Protein AF-A0A1B7NU84-F1 (afdb_monomer)

Organism: NCBI:txid1955775

Radius of gyration: 16.93 Å; Cα contacts (8 Å, |Δi|>4): 101; chains: 1; bounding box: 36×27×52 Å

Solvent-accessible surface area (backbone atoms only — not comparable to full-atom values): 6239 Å² total; per-residue (Å²): 97,67,31,78,88,56,49,94,75,56,66,52,26,32,60,62,53,80,43,74,82,86,22,60,61,94,47,68,66,58,20,52,55,44,34,51,52,53,48,29,71,74,70,71,52,77,76,55,85,95,40,79,81,62,75,81,85,77,78,78,52,100,82,49,53,35,80,34,38,42,87,94,41,80,42,84,37,64,43,68,50,57,77,67,42,50,54,57,55,51,49,52,54,60,64,31,58,93,73,76,82

Sequence (101 aa):
MTVPPGTHGLDQSYFLFQDNVTTPVTNITLAREFQEYVRQFVTGEMNQEDFPDLSRWPKYGPEETSFNITLDGFEVQKDYWDINRRCQVQNDIFSERNNGA

Secondary structure (DSSP, 8-state):
--STT--TTTTHHHHT---TTTS--S-HHHHHHHHHHHHHHHH-PPPPTT-TT----PPP-TT-EEEEE-SS-EEEEE-HHHHTTHHHHHHHHHH-GGGT-

Structure (mmCIF, N/CA/C/O backbone):
data_AF-A0A1B7NU84-F1
#
_entry.id   AF-A0A1B7NU84-F1
#
loop_
_atom_site.group_PDB
_atom_site.id
_atom_site.type_symbol
_atom_site.label_atom_id
_atom_site.label_alt_id
_atom_site.label_comp_id
_atom_site.label_asym_id
_atom_site.label_entity_id
_atom_site.label_seq_id
_atom_site.pdbx_PDB_ins_code
_atom_site.Cartn_x
_atom_site.Cartn_y
_atom_site.Cartn_z
_atom_site.occupancy
_atom_site.B_iso_or_equiv
_atom_site.auth_seq_id
_atom_site.auth_comp_id
_atom_site.auth_asym_id
_atom_site.auth_atom_id
_atom_site.pdbx_PDB_model_num
ATOM 1 N N . MET A 1 1 ? 0.872 -3.272 -2.574 1.00 69.75 1 MET A N 1
ATOM 2 C CA . MET A 1 1 ? 0.086 -4.130 -1.664 1.00 69.75 1 MET A CA 1
ATOM 3 C C . MET A 1 1 ? 0.224 -5.560 -2.113 1.00 69.75 1 MET A C 1
ATOM 5 O O . MET A 1 1 ? 0.093 -5.826 -3.302 1.00 69.75 1 MET A O 1
ATOM 9 N N . THR A 1 2 ? 0.519 -6.448 -1.177 1.00 79.44 2 THR A N 1
ATOM 10 C CA . THR A 1 2 ? 0.706 -7.885 -1.427 1.00 79.44 2 THR A CA 1
ATOM 11 C C . THR A 1 2 ? -0.313 -8.735 -0.672 1.00 79.44 2 THR A C 1
ATOM 13 O O . THR A 1 2 ? -0.375 -9.943 -0.887 1.00 79.44 2 THR A O 1
ATOM 16 N N . VAL A 1 3 ? -1.161 -8.108 0.154 1.00 76.38 3 VAL A N 1
ATOM 17 C CA . VAL A 1 3 ? -2.343 -8.734 0.748 1.00 76.38 3 VAL A CA 1
ATOM 18 C C . VAL A 1 3 ? -3.201 -9.401 -0.347 1.00 76.38 3 VAL A C 1
ATOM 20 O O . VAL A 1 3 ? -3.578 -8.742 -1.323 1.00 76.38 3 VAL A O 1
ATOM 23 N N . PRO A 1 4 ? -3.497 -10.712 -0.247 1.00 71.94 4 PRO A N 1
ATOM 24 C CA . PRO A 1 4 ? -4.321 -11.406 -1.226 1.00 71.94 4 PRO A CA 1
ATOM 25 C C . PRO A 1 4 ? -5.737 -10.808 -1.316 1.00 71.94 4 PRO A C 1
ATOM 27 O O . PRO A 1 4 ? -6.308 -10.455 -0.283 1.00 71.94 4 PRO A O 1
ATOM 30 N N . PRO A 1 5 ? -6.328 -10.729 -2.525 1.00 66.44 5 PRO A N 1
ATOM 31 C CA . PRO A 1 5 ? -5.847 -11.368 -3.758 1.00 66.44 5 PRO A CA 1
ATOM 32 C C . PRO A 1 5 ? -4.814 -10.550 -4.549 1.00 66.44 5 PRO A C 1
ATOM 34 O O . PRO A 1 5 ? -4.435 -10.966 -5.641 1.00 66.44 5 PRO A O 1
ATOM 37 N N . GLY A 1 6 ? -4.378 -9.386 -4.047 1.00 73.00 6 GLY A N 1
ATOM 38 C CA . GLY A 1 6 ? -3.316 -8.574 -4.661 1.00 73.00 6 GLY A CA 1
ATOM 39 C C . GLY A 1 6 ? -3.591 -8.146 -6.108 1.00 73.00 6 GLY A C 1
ATOM 40 O O . GLY A 1 6 ? -2.665 -7.815 -6.843 1.00 73.00 6 GLY A O 1
ATOM 41 N N . THR A 1 7 ? -4.855 -8.199 -6.537 1.00 81.00 7 THR A N 1
ATOM 42 C CA . THR A 1 7 ? -5.289 -7.884 -7.902 1.00 81.00 7 THR A CA 1
ATOM 43 C C . THR A 1 7 ? -5.824 -6.455 -7.952 1.00 81.00 7 THR A C 1
ATOM 45 O O . THR A 1 7 ? -6.316 -5.935 -6.951 1.00 81.00 7 THR A O 1
ATOM 48 N N . HIS A 1 8 ? -5.720 -5.816 -9.118 1.00 82.25 8 HIS A N 1
ATOM 49 C CA . HIS A 1 8 ? -6.142 -4.433 -9.320 1.00 82.25 8 HIS A CA 1
ATOM 50 C C . HIS A 1 8 ? -7.567 -4.168 -8.802 1.00 82.25 8 HIS A C 1
ATOM 52 O O . HIS A 1 8 ? -8.503 -4.878 -9.170 1.00 82.25 8 HIS A O 1
ATOM 58 N N . GLY A 1 9 ? -7.709 -3.140 -7.960 1.00 84.81 9 GLY A N 1
ATOM 59 C CA . GLY A 1 9 ? -8.984 -2.672 -7.416 1.00 84.81 9 GLY A CA 1
ATOM 60 C C . GLY A 1 9 ? -9.465 -3.402 -6.162 1.00 84.81 9 GLY A C 1
ATOM 61 O O . GLY A 1 9 ? -10.444 -2.976 -5.559 1.00 84.81 9 GLY A O 1
ATOM 62 N N . LEU A 1 10 ? -8.809 -4.480 -5.727 1.00 85.00 10 LEU A N 1
ATOM 63 C CA . LEU A 1 10 ? -9.265 -5.239 -4.554 1.00 85.00 10 LEU A CA 1
ATOM 64 C C . LEU A 1 10 ? -8.895 -4.594 -3.217 1.00 85.00 10 LEU A C 1
ATOM 66 O O . LEU A 1 10 ? -9.535 -4.853 -2.200 1.00 85.00 10 LEU A O 1
ATOM 70 N N . ASP A 1 11 ? -7.923 -3.696 -3.233 1.00 85.38 11 ASP A N 1
ATOM 71 C CA . ASP A 1 11 ? -7.593 -2.805 -2.128 1.00 85.38 11 ASP A CA 1
ATOM 72 C C . ASP A 1 11 ? -8.757 -1.903 -1.706 1.00 85.38 11 ASP A C 1
ATOM 74 O O . ASP A 1 11 ? -8.857 -1.537 -0.533 1.00 85.38 11 ASP A O 1
ATOM 78 N N . GLN A 1 12 ? -9.693 -1.634 -2.624 1.00 89.31 12 GLN A N 1
ATOM 79 C CA . GLN A 1 12 ? -10.924 -0.896 -2.339 1.00 89.31 12 GLN A CA 1
ATOM 80 C C . GLN A 1 12 ? -11.741 -1.520 -1.216 1.00 89.31 12 GLN A C 1
ATOM 82 O O . GLN A 1 12 ? -12.286 -0.793 -0.392 1.00 89.31 12 GLN A O 1
ATOM 87 N N . SER A 1 13 ? -11.768 -2.850 -1.120 1.00 91.50 13 SER A N 1
ATOM 88 C CA . SER A 1 13 ? -12.525 -3.530 -0.064 1.00 91.50 13 SER A CA 1
ATOM 89 C C . SER A 1 13 ? -11.931 -3.299 1.327 1.00 91.50 13 SER A C 1
ATOM 91 O O . SER A 1 13 ? -12.664 -3.364 2.307 1.00 91.50 13 SER A O 1
ATOM 93 N N . TYR A 1 14 ? -10.629 -3.004 1.423 1.00 90.19 14 TYR A N 1
ATOM 94 C CA . TYR A 1 14 ? -9.968 -2.724 2.695 1.00 90.19 14 TYR A CA 1
ATOM 95 C C . TYR A 1 14 ? -10.177 -1.275 3.143 1.00 90.19 14 TYR A C 1
ATOM 97 O O . TYR A 1 14 ? -10.561 -1.054 4.287 1.00 90.19 14 TYR A O 1
ATOM 105 N N . PHE A 1 15 ? -9.982 -0.282 2.266 1.00 87.69 15 PHE A N 1
ATOM 106 C CA . PHE A 1 15 ? -10.162 1.119 2.677 1.00 87.69 15 PHE A CA 1
ATOM 107 C C . PHE A 1 15 ? -11.636 1.565 2.712 1.00 87.69 15 PHE A C 1
ATOM 109 O O . PHE A 1 15 ? -11.969 2.503 3.434 1.00 87.69 15 PHE A O 1
ATOM 116 N N . LEU A 1 16 ? -12.536 0.887 1.988 1.00 92.62 16 LEU A N 1
ATOM 117 C CA . LEU A 1 16 ? -13.993 1.095 2.054 1.00 92.62 16 LEU A CA 1
ATOM 118 C C . LEU A 1 16 ? -14.702 0.054 2.928 1.00 92.62 16 LEU A C 1
ATOM 120 O O . LEU A 1 16 ? -15.907 -0.137 2.782 1.00 92.62 16 LEU A O 1
ATOM 124 N N . PHE A 1 17 ? -13.976 -0.639 3.808 1.00 94.81 17 PHE A N 1
ATOM 125 C CA . PHE A 1 17 ? -14.540 -1.733 4.589 1.00 94.81 17 PHE A CA 1
ATOM 126 C C . PHE A 1 17 ? -15.749 -1.296 5.430 1.00 94.81 17 PHE A C 1
ATOM 128 O O . PHE A 1 17 ? -15.640 -0.472 6.336 1.00 94.81 17 PHE A O 1
ATOM 135 N N . GLN A 1 18 ? -16.905 -1.884 5.142 1.00 95.19 18 GLN A N 1
ATOM 136 C CA . GLN A 1 18 ? -18.148 -1.688 5.882 1.00 95.19 18 GLN A CA 1
ATOM 137 C C . GLN A 1 18 ? -18.432 -2.908 6.764 1.00 95.19 18 GLN A C 1
ATOM 139 O O . GLN A 1 18 ? -18.648 -2.798 7.970 1.00 95.19 18 GLN A O 1
ATOM 144 N N . ASP A 1 19 ? -18.427 -4.084 6.141 1.00 94.44 19 ASP A N 1
ATOM 145 C CA . ASP A 1 19 ? -18.645 -5.383 6.763 1.00 94.44 19 ASP A CA 1
ATOM 146 C C . ASP A 1 19 ? -18.163 -6.495 5.812 1.00 94.44 19 ASP A C 1
ATOM 148 O O . ASP A 1 19 ? -17.902 -6.255 4.630 1.00 94.44 19 ASP A O 1
ATOM 152 N N . ASN A 1 20 ? -18.049 -7.730 6.311 1.00 92.44 20 ASN A N 1
ATOM 153 C CA . ASN A 1 20 ? -17.504 -8.844 5.524 1.00 92.44 20 ASN A CA 1
ATOM 154 C C . ASN A 1 20 ? -18.499 -9.461 4.515 1.00 92.44 20 ASN A C 1
ATOM 156 O O . ASN A 1 20 ? -18.190 -10.475 3.894 1.00 92.44 20 ASN A O 1
ATOM 160 N N . VAL A 1 21 ? -19.699 -8.888 4.378 1.00 93.50 21 VAL A N 1
ATOM 161 C CA . VAL A 1 21 ? -20.711 -9.274 3.384 1.00 93.50 21 VAL A CA 1
ATOM 162 C C . VAL A 1 21 ? -20.669 -8.311 2.197 1.00 93.50 21 VAL A C 1
ATOM 164 O O . VAL A 1 21 ? -20.627 -8.749 1.051 1.00 93.50 21 VAL A O 1
ATOM 167 N N . THR A 1 22 ? -20.647 -7.008 2.469 1.00 93.62 22 THR A N 1
ATOM 168 C CA . THR A 1 22 ? -20.655 -5.931 1.472 1.00 93.62 22 THR A CA 1
ATOM 169 C C . THR A 1 22 ? -19.268 -5.705 0.870 1.00 93.62 22 THR A C 1
ATOM 171 O O . THR A 1 22 ? -19.134 -5.506 -0.335 1.00 93.62 22 THR A O 1
ATOM 174 N N . THR A 1 23 ? -18.230 -5.757 1.705 1.00 92.94 23 THR A N 1
ATOM 175 C CA . THR A 1 23 ? -16.828 -5.506 1.337 1.00 92.94 23 THR A CA 1
ATOM 176 C C . THR A 1 23 ? -15.960 -6.624 1.908 1.00 92.94 23 THR A C 1
ATOM 178 O O . THR A 1 23 ? -15.334 -6.450 2.957 1.00 92.94 23 THR A O 1
ATOM 181 N N . PRO A 1 24 ? -15.975 -7.812 1.285 1.00 90.44 24 PRO A N 1
ATOM 182 C CA . PRO A 1 24 ? -15.297 -8.975 1.832 1.00 90.44 24 PRO A CA 1
ATOM 183 C C . PRO A 1 24 ? -13.780 -8.762 1.878 1.00 90.44 24 PRO A C 1
ATOM 185 O O . PRO A 1 24 ? -13.159 -8.376 0.886 1.00 90.44 24 PRO A O 1
ATOM 188 N N . VAL A 1 25 ? -13.181 -9.060 3.030 1.00 90.25 25 VAL A N 1
ATOM 189 C CA . VAL A 1 25 ? -11.735 -8.974 3.272 1.00 90.25 25 VAL A CA 1
ATOM 190 C C . VAL A 1 25 ? -11.242 -10.210 4.014 1.00 90.25 25 VAL A C 1
ATOM 192 O O . VAL A 1 25 ? -11.957 -10.821 4.807 1.00 90.25 25 VAL A O 1
ATOM 195 N N . THR A 1 26 ? -9.979 -10.566 3.795 1.00 89.19 26 THR A N 1
ATOM 196 C CA . THR A 1 26 ? -9.357 -11.714 4.475 1.00 89.19 26 THR A CA 1
ATOM 197 C C . THR A 1 26 ? -9.023 -11.398 5.938 1.00 89.19 26 THR A C 1
ATOM 199 O O . THR A 1 26 ? -8.974 -12.299 6.771 1.00 89.19 26 THR A O 1
ATOM 202 N N . ASN A 1 27 ? -8.802 -10.119 6.267 1.00 90.31 27 ASN A N 1
ATOM 203 C CA . ASN A 1 27 ? -8.433 -9.663 7.607 1.00 90.31 27 ASN A CA 1
ATOM 204 C C . ASN A 1 27 ? -9.167 -8.350 7.940 1.00 90.31 27 ASN A C 1
ATOM 206 O O . ASN A 1 27 ? -8.879 -7.305 7.360 1.00 90.31 27 ASN A O 1
ATOM 210 N N . ILE A 1 28 ? -10.126 -8.424 8.870 1.00 92.50 28 ILE A N 1
ATOM 211 C CA . ILE A 1 28 ? -10.951 -7.281 9.301 1.00 92.50 28 ILE A CA 1
ATOM 212 C C . ILE A 1 28 ? -10.126 -6.262 10.092 1.00 92.50 28 ILE A C 1
ATOM 214 O O . ILE A 1 28 ? -10.323 -5.061 9.930 1.00 92.50 28 ILE A O 1
ATOM 218 N N . THR A 1 29 ? -9.201 -6.724 10.936 1.00 91.38 29 THR A N 1
ATOM 219 C CA . THR A 1 29 ? -8.321 -5.838 11.712 1.00 91.38 29 THR A CA 1
ATOM 220 C C . THR A 1 29 ? -7.482 -4.981 10.773 1.00 91.38 29 THR A C 1
ATOM 222 O O . THR A 1 29 ?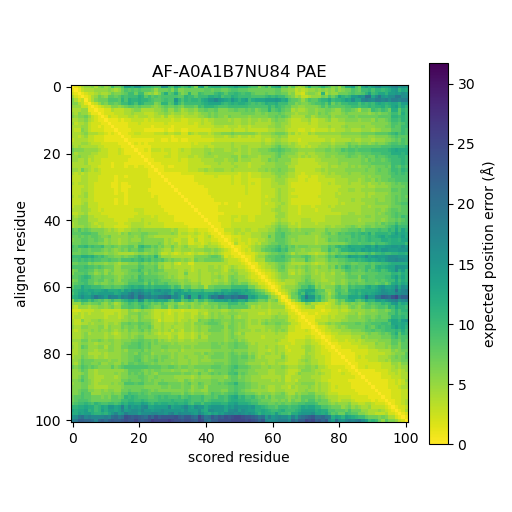 -7.497 -3.761 10.888 1.00 91.38 29 THR A O 1
ATOM 225 N N . LEU A 1 30 ? -6.876 -5.607 9.764 1.00 90.38 30 LEU A N 1
ATOM 226 C CA . LEU A 1 30 ? -6.096 -4.913 8.742 1.00 90.38 30 LEU A CA 1
ATOM 227 C C . LEU A 1 30 ? -6.921 -3.871 7.975 1.00 90.38 30 LEU A C 1
ATOM 229 O O . LEU A 1 30 ? -6.431 -2.788 7.668 1.00 90.38 30 LEU A O 1
ATOM 233 N N . ALA A 1 31 ? -8.181 -4.182 7.663 1.00 92.19 31 ALA A N 1
ATOM 234 C CA . ALA A 1 31 ? -9.071 -3.233 7.001 1.00 92.19 31 ALA A CA 1
ATOM 235 C C . ALA A 1 31 ? -9.335 -1.994 7.871 1.00 92.19 31 ALA A C 1
ATOM 237 O O . ALA A 1 31 ? -9.247 -0.869 7.384 1.00 92.19 31 ALA A O 1
ATOM 238 N N . ARG A 1 32 ? -9.564 -2.188 9.174 1.00 92.88 32 ARG A N 1
ATOM 239 C CA . ARG A 1 32 ? -9.747 -1.086 10.132 1.00 92.88 32 ARG A CA 1
ATOM 240 C C . ARG A 1 32 ? -8.488 -0.238 10.295 1.00 92.88 32 ARG A C 1
ATOM 242 O O . ARG A 1 32 ? -8.573 0.984 10.295 1.00 92.88 32 ARG A O 1
ATOM 249 N N . GLU A 1 33 ? -7.324 -0.870 10.381 1.00 91.31 33 GLU A N 1
ATOM 250 C CA . GLU A 1 33 ? -6.043 -0.161 10.438 1.00 91.31 33 GLU A CA 1
ATOM 251 C C . GLU A 1 33 ? -5.782 0.640 9.153 1.00 91.31 33 GLU A C 1
ATOM 253 O O . GLU A 1 33 ? -5.326 1.781 9.205 1.00 91.31 33 GLU A O 1
ATOM 258 N N . PHE A 1 34 ? -6.129 0.092 7.983 1.00 90.31 34 PHE A N 1
ATOM 259 C CA . PHE A 1 34 ? -6.019 0.822 6.721 1.00 90.31 34 PHE A CA 1
ATOM 260 C C . PHE A 1 34 ? -6.973 2.029 6.704 1.00 90.31 34 PHE A C 1
ATOM 262 O O . PHE A 1 34 ? -6.565 3.134 6.349 1.00 90.31 34 PHE A O 1
ATOM 269 N N . GLN A 1 35 ? -8.219 1.876 7.155 1.00 92.19 35 GLN A N 1
ATOM 270 C CA . GLN A 1 35 ? -9.144 3.008 7.289 1.00 92.19 35 GLN A CA 1
ATOM 271 C C . GLN A 1 35 ? -8.595 4.109 8.198 1.00 92.19 35 GLN A C 1
ATOM 273 O O . GLN A 1 35 ? -8.718 5.291 7.870 1.00 92.19 35 GLN A O 1
ATOM 278 N N . GLU A 1 36 ? -7.935 3.736 9.292 1.00 92.62 36 GLU A N 1
ATOM 279 C CA . GLU A 1 36 ? -7.287 4.690 10.184 1.00 92.62 36 GLU A CA 1
ATOM 280 C C . GLU A 1 36 ? -6.129 5.433 9.494 1.00 92.62 36 GLU A C 1
ATOM 282 O O . GLU A 1 36 ? -6.038 6.658 9.598 1.00 92.62 36 GLU A O 1
ATOM 287 N N . TYR A 1 37 ? -5.310 4.749 8.689 1.00 89.81 37 TYR A N 1
ATOM 288 C CA . TYR A 1 37 ? -4.300 5.413 7.855 1.00 89.81 37 TYR A CA 1
ATOM 289 C C . TYR A 1 37 ? -4.899 6.400 6.851 1.00 89.81 37 TYR A C 1
ATOM 291 O O . TYR A 1 37 ? -4.376 7.506 6.687 1.00 89.81 37 TYR A O 1
ATOM 299 N N . VAL A 1 38 ? -5.995 6.028 6.181 1.00 90.69 38 VAL A N 1
ATOM 300 C CA . VAL A 1 38 ? -6.691 6.929 5.250 1.00 90.69 38 VAL A CA 1
ATOM 301 C C . VAL A 1 38 ? -7.226 8.150 5.991 1.00 90.69 38 VAL A C 1
ATOM 303 O O . VAL A 1 38 ? -7.049 9.277 5.526 1.00 90.69 38 VAL A O 1
ATOM 306 N N . ARG A 1 39 ? -7.827 7.951 7.168 1.00 92.31 39 ARG A N 1
ATOM 307 C CA . ARG A 1 39 ? -8.313 9.043 8.012 1.00 92.31 39 ARG A CA 1
ATOM 308 C C . ARG A 1 39 ? -7.181 10.001 8.371 1.00 92.31 39 ARG A C 1
ATOM 310 O O . ARG A 1 39 ? -7.319 11.189 8.103 1.00 92.31 39 ARG A O 1
ATOM 317 N N . GLN A 1 40 ? -6.058 9.503 8.892 1.00 90.00 40 GLN A N 1
ATOM 318 C CA . GLN A 1 40 ? -4.894 10.329 9.239 1.00 90.00 40 GLN A CA 1
ATOM 319 C C . GLN A 1 40 ? -4.343 11.105 8.044 1.00 90.00 40 GLN A C 1
ATOM 321 O O . GLN A 1 40 ? -3.975 12.269 8.184 1.00 90.00 40 GLN A O 1
ATOM 326 N N . PHE A 1 41 ? -4.296 10.488 6.860 1.00 87.88 41 PHE A N 1
ATOM 327 C CA . PHE A 1 41 ? -3.853 11.167 5.645 1.00 87.88 41 PHE A CA 1
ATOM 328 C C . PHE A 1 41 ? -4.772 12.342 5.276 1.00 87.88 41 PHE A C 1
ATOM 330 O O . PHE A 1 41 ? -4.288 13.408 4.900 1.00 87.88 41 PHE A O 1
ATOM 337 N N . VAL A 1 42 ? -6.089 12.162 5.407 1.00 91.44 42 VAL A N 1
ATOM 338 C CA . VAL A 1 42 ? -7.090 13.184 5.069 1.00 91.44 42 VAL A CA 1
ATOM 339 C C . VAL A 1 42 ? -7.175 14.284 6.129 1.00 91.44 42 VAL A C 1
ATOM 341 O O . VAL A 1 42 ? -7.303 15.456 5.780 1.00 91.44 42 VAL A O 1
ATOM 344 N N . THR A 1 43 ? -7.128 13.931 7.414 1.00 92.69 43 THR A N 1
ATOM 345 C CA . THR A 1 43 ? -7.342 14.881 8.518 1.00 92.69 43 THR A CA 1
ATOM 346 C C . THR A 1 43 ? -6.050 15.509 9.034 1.00 92.69 43 THR A C 1
ATOM 348 O O . THR A 1 43 ? -6.085 16.595 9.608 1.00 92.69 43 THR A O 1
ATOM 351 N N . GLY A 1 44 ? -4.908 14.845 8.851 1.00 86.88 44 GLY A N 1
ATOM 352 C CA . GLY A 1 44 ? -3.635 15.223 9.467 1.00 86.88 44 GLY A CA 1
ATOM 353 C C . GLY A 1 44 ? -3.570 14.969 10.979 1.00 86.88 44 GLY A C 1
ATOM 354 O O . GLY A 1 44 ? -2.624 15.422 11.625 1.00 86.88 44 GLY A O 1
ATOM 355 N N . GLU A 1 45 ? -4.559 14.281 11.554 1.00 89.50 45 GLU A N 1
ATOM 356 C CA . GLU A 1 45 ? -4.611 13.962 12.983 1.00 89.50 45 GLU A CA 1
ATOM 357 C C . GLU A 1 45 ? -3.730 12.755 13.349 1.00 89.50 45 GLU A C 1
ATOM 359 O O . GLU A 1 45 ? -3.279 12.002 12.488 1.00 89.50 45 GLU A O 1
ATOM 364 N N . MET A 1 46 ? -3.483 12.569 14.650 1.00 87.56 46 MET A N 1
ATOM 365 C CA . MET A 1 46 ? -2.819 11.371 15.184 1.00 87.56 46 MET A CA 1
ATOM 366 C C . MET A 1 46 ? -3.772 10.172 15.224 1.00 87.56 46 MET A C 1
ATOM 368 O O . MET A 1 46 ? -4.978 10.346 15.037 1.00 87.56 46 MET A O 1
ATOM 372 N N . ASN A 1 47 ? -3.230 8.983 15.513 1.00 87.62 47 ASN A N 1
ATOM 373 C CA . ASN A 1 47 ? -4.003 7.756 15.700 1.00 87.62 47 ASN A CA 1
ATOM 374 C C . ASN A 1 47 ? -5.165 7.958 16.684 1.00 87.62 47 ASN A C 1
ATOM 376 O O . ASN A 1 47 ? -4.996 8.608 17.719 1.00 87.62 47 ASN A O 1
ATOM 380 N N . GLN A 1 48 ? -6.319 7.360 16.392 1.00 89.12 48 GLN A N 1
ATOM 381 C CA . GLN A 1 48 ? -7.376 7.217 17.395 1.00 89.12 48 GLN A CA 1
ATOM 382 C C . GLN A 1 48 ? -6.928 6.297 18.541 1.00 89.12 48 GLN A C 1
ATOM 384 O O . GLN A 1 48 ? -6.032 5.468 18.373 1.00 89.12 48 GLN A O 1
ATOM 389 N N . GLU A 1 49 ? -7.582 6.421 19.701 1.00 86.06 49 GLU A N 1
ATOM 390 C CA . GLU A 1 49 ? -7.276 5.624 20.901 1.00 86.06 49 GLU A CA 1
ATOM 391 C C . GLU A 1 49 ? -7.365 4.110 20.662 1.00 86.06 49 GLU A C 1
ATOM 393 O O . GLU A 1 49 ? -6.622 3.359 21.287 1.00 86.06 49 GLU A O 1
ATOM 398 N N . ASP A 1 50 ? -8.209 3.674 19.720 1.00 88.50 50 ASP A N 1
ATOM 399 C CA . ASP A 1 50 ? -8.366 2.267 19.330 1.00 88.50 50 ASP A CA 1
ATOM 400 C C . ASP A 1 50 ? -7.180 1.718 18.505 1.00 88.50 50 ASP A C 1
ATOM 402 O O . ASP A 1 50 ? -7.094 0.510 18.280 1.00 88.50 50 ASP A O 1
ATOM 406 N N . PHE A 1 51 ? -6.248 2.577 18.072 1.00 87.75 51 PHE A N 1
ATOM 407 C CA . PHE A 1 51 ? -5.077 2.219 17.257 1.00 87.75 51 PHE A CA 1
ATOM 408 C C . PHE A 1 51 ? -3.760 2.754 17.856 1.00 87.75 51 PHE A C 1
ATOM 410 O O . PHE A 1 51 ? -2.973 3.402 17.154 1.00 87.75 51 PHE A O 1
ATOM 417 N N . PRO A 1 52 ? -3.475 2.510 19.148 1.00 78.94 52 PRO A N 1
ATOM 418 C CA . PRO A 1 52 ? -2.369 3.168 19.845 1.00 78.94 52 PRO A CA 1
ATOM 419 C C . PRO A 1 52 ? -0.995 2.748 19.301 1.00 78.94 52 PRO A C 1
ATOM 421 O O . PRO A 1 52 ? -0.067 3.554 19.287 1.00 78.94 52 PRO A O 1
ATOM 424 N N . ASP A 1 53 ? -0.890 1.518 18.792 1.00 83.00 53 ASP A N 1
ATOM 425 C CA . ASP A 1 53 ? 0.357 0.919 18.304 1.00 83.00 53 ASP A CA 1
ATOM 426 C C . ASP A 1 53 ? 0.519 1.010 16.778 1.00 83.00 53 ASP A C 1
ATOM 428 O O . ASP A 1 53 ? 1.494 0.500 16.218 1.00 83.00 53 ASP A O 1
ATOM 432 N N . LEU A 1 54 ? -0.422 1.656 16.079 1.00 85.38 54 LEU A N 1
ATOM 433 C CA . LEU A 1 54 ? -0.363 1.754 14.627 1.00 85.38 54 LEU A CA 1
ATOM 434 C C . LEU A 1 54 ? 0.810 2.652 14.214 1.00 85.38 54 L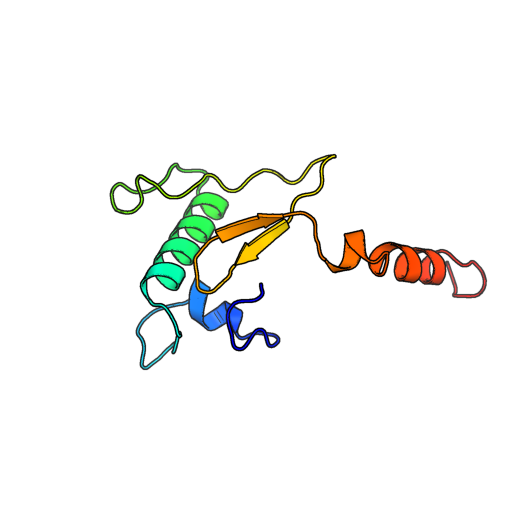EU A C 1
ATOM 436 O O . LEU A 1 54 ? 0.860 3.846 14.519 1.00 85.38 54 LEU A O 1
ATOM 440 N N . SER A 1 55 ? 1.789 2.058 13.533 1.00 79.75 55 SER A N 1
ATOM 441 C CA . SER A 1 55 ? 3.010 2.758 13.130 1.00 79.75 55 SER A CA 1
ATOM 442 C C . SER A 1 55 ? 2.700 3.986 12.268 1.00 79.75 55 SER A C 1
ATOM 444 O O . SER A 1 55 ? 1.762 3.979 11.480 1.00 79.75 55 SER A O 1
ATOM 446 N N . ARG A 1 56 ? 3.483 5.062 12.372 1.00 78.00 56 ARG A N 1
ATOM 447 C CA . ARG A 1 56 ? 3.246 6.259 11.552 1.00 78.00 56 ARG A CA 1
ATOM 448 C C . ARG A 1 56 ? 3.539 5.970 10.078 1.00 78.00 56 ARG A C 1
ATOM 450 O O . ARG A 1 56 ? 4.626 5.488 9.766 1.00 78.00 56 ARG A O 1
ATOM 457 N N . TRP A 1 57 ? 2.641 6.373 9.175 1.00 77.31 57 TRP A N 1
ATOM 458 C CA . TRP A 1 57 ? 2.919 6.338 7.735 1.00 77.31 57 TRP A CA 1
ATOM 459 C C . TRP A 1 57 ? 4.103 7.278 7.420 1.00 77.31 57 TRP A C 1
ATOM 461 O O . TRP A 1 57 ? 3.996 8.494 7.640 1.00 77.31 57 TRP A O 1
ATOM 471 N N . PRO A 1 58 ? 5.258 6.762 6.952 1.00 75.81 58 PRO A N 1
ATOM 472 C CA . PRO A 1 58 ? 6.409 7.595 6.635 1.00 75.81 58 PRO A CA 1
ATOM 473 C C . PRO A 1 58 ? 6.122 8.512 5.443 1.00 75.81 58 PRO A C 1
ATOM 475 O O . PRO A 1 58 ? 5.416 8.150 4.502 1.00 75.81 58 PRO A O 1
ATOM 478 N N . LYS A 1 59 ? 6.717 9.708 5.455 1.00 78.25 59 LYS A N 1
ATOM 479 C CA . LYS A 1 59 ? 6.727 10.571 4.271 1.00 78.25 59 LYS A CA 1
ATOM 480 C C . LYS A 1 59 ? 7.639 9.962 3.215 1.00 78.25 59 LYS A C 1
ATOM 482 O O . LYS A 1 59 ? 8.758 9.562 3.532 1.00 78.25 59 LYS A O 1
ATOM 487 N N . TYR A 1 60 ? 7.182 9.976 1.969 1.00 78.06 60 TYR A N 1
ATOM 488 C CA . TYR A 1 60 ? 8.028 9.641 0.833 1.00 78.06 60 TYR A CA 1
ATOM 489 C C . TYR A 1 60 ? 9.208 10.624 0.747 1.00 78.06 60 TYR A C 1
ATOM 491 O O . TYR A 1 60 ? 9.024 11.834 0.907 1.00 78.06 60 TYR A O 1
ATOM 499 N N . GLY A 1 61 ? 10.421 10.113 0.545 1.00 76.81 61 GLY A N 1
ATOM 500 C CA . GLY A 1 61 ? 11.663 10.888 0.591 1.00 76.81 61 GLY A CA 1
ATOM 501 C C . GLY A 1 61 ? 12.847 10.115 0.000 1.00 76.81 61 GLY A C 1
ATOM 502 O O . GLY A 1 61 ? 12.627 9.032 -0.516 1.00 76.81 61 GLY A O 1
ATOM 503 N N . PRO A 1 62 ? 14.092 10.620 0.090 1.00 68.56 62 PRO A N 1
ATOM 504 C CA . PRO A 1 62 ? 15.249 10.104 -0.665 1.00 68.56 62 PRO A CA 1
ATOM 505 C C . PRO A 1 62 ? 15.619 8.625 -0.453 1.00 68.56 62 PRO A C 1
ATOM 507 O O . PRO A 1 62 ? 16.281 8.042 -1.301 1.00 68.56 62 PRO A O 1
ATOM 510 N N . GLU A 1 63 ? 15.191 8.013 0.654 1.00 68.38 63 GLU A N 1
ATOM 511 C CA . GLU A 1 63 ? 15.353 6.570 0.909 1.00 68.38 63 GLU A CA 1
ATOM 512 C C . GLU A 1 63 ? 14.162 5.725 0.412 1.00 68.38 63 GLU A C 1
ATOM 514 O O . GLU A 1 63 ? 14.065 4.544 0.741 1.00 68.38 63 GLU A O 1
ATOM 519 N N . GLU A 1 64 ? 13.272 6.359 -0.363 1.00 63.69 64 GLU A N 1
ATOM 520 C CA . GLU A 1 64 ? 12.101 5.867 -1.099 1.00 63.69 64 GLU A CA 1
ATOM 521 C C . GLU A 1 64 ? 11.575 4.520 -0.602 1.00 63.69 64 GLU A C 1
ATOM 523 O O . GLU A 1 64 ? 11.744 3.465 -1.215 1.00 63.69 64 GLU A O 1
ATOM 528 N N . THR A 1 65 ? 10.919 4.559 0.557 1.00 71.62 65 THR A N 1
ATOM 529 C CA . THR A 1 65 ? 10.180 3.418 1.078 1.00 71.62 65 THR A CA 1
ATOM 530 C C . THR A 1 65 ? 8.710 3.528 0.695 1.00 71.62 65 THR A C 1
ATOM 532 O O . THR A 1 65 ? 8.052 4.557 0.847 1.00 71.62 65 THR A O 1
ATOM 535 N N . SER A 1 66 ? 8.197 2.430 0.162 1.00 75.19 66 SER A N 1
ATOM 536 C CA . SER A 1 66 ? 6.783 2.177 -0.051 1.00 75.19 66 SER A CA 1
ATOM 537 C C . SER A 1 66 ? 6.156 1.587 1.212 1.00 75.19 66 SER A C 1
ATOM 539 O O . SER A 1 66 ? 6.820 0.936 2.024 1.00 75.19 66 SER A O 1
ATOM 541 N N . PHE A 1 67 ? 4.855 1.810 1.362 1.00 79.69 67 PHE A N 1
ATOM 542 C CA . PHE A 1 67 ? 4.054 1.179 2.399 1.00 79.69 67 PHE A CA 1
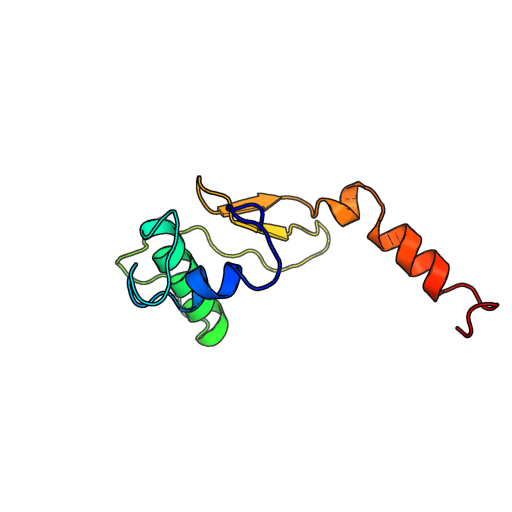ATOM 543 C C . PHE A 1 67 ? 3.408 -0.075 1.803 1.00 79.69 67 PHE A C 1
ATOM 545 O O . PHE A 1 67 ? 2.475 0.009 0.998 1.00 79.69 67 PHE A O 1
ATOM 552 N N . ASN A 1 68 ? 3.950 -1.248 2.125 1.00 82.69 68 ASN A N 1
ATOM 553 C CA . ASN A 1 68 ? 3.400 -2.518 1.679 1.00 82.69 68 ASN A CA 1
ATOM 554 C C . ASN A 1 68 ? 2.378 -3.025 2.696 1.00 82.69 68 ASN A C 1
ATOM 556 O O . ASN A 1 68 ? 2.668 -3.154 3.877 1.00 82.69 68 ASN A O 1
ATOM 560 N N . ILE A 1 69 ? 1.181 -3.335 2.211 1.00 83.12 69 ILE A N 1
ATOM 561 C CA . ILE A 1 69 ? 0.107 -3.922 3.013 1.00 83.12 69 ILE A CA 1
ATOM 562 C C . ILE A 1 69 ? 0.124 -5.426 2.744 1.00 83.12 69 ILE A C 1
ATOM 564 O O . ILE A 1 69 ? -0.094 -5.838 1.594 1.00 83.12 69 ILE A O 1
ATOM 568 N N . THR A 1 70 ? 0.434 -6.212 3.772 1.00 85.81 70 THR A N 1
ATOM 569 C CA . THR A 1 70 ? 0.504 -7.683 3.772 1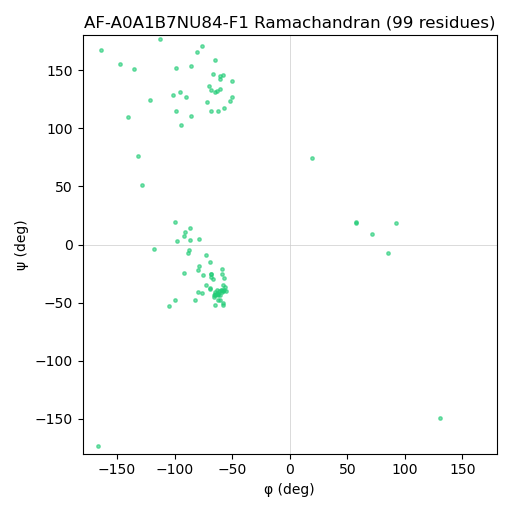.00 85.81 70 THR A CA 1
ATOM 570 C C . THR A 1 70 ? -0.613 -8.258 4.647 1.00 85.81 70 THR A C 1
ATOM 572 O O . THR A 1 70 ? -1.388 -7.508 5.232 1.00 85.81 70 THR A O 1
ATOM 575 N N . LEU A 1 71 ? -0.751 -9.587 4.727 1.00 83.62 71 LEU A N 1
ATOM 576 C CA . LEU A 1 71 ? -1.702 -10.195 5.674 1.00 83.62 71 LEU A CA 1
ATOM 577 C C . LEU A 1 71 ? -1.290 -10.003 7.136 1.00 83.62 71 LEU A C 1
ATOM 579 O O . LEU A 1 71 ? -2.168 -9.965 8.001 1.00 83.62 71 LEU A O 1
ATOM 583 N N . ASP A 1 72 ? 0.015 -9.886 7.374 1.00 82.81 72 ASP A N 1
ATOM 584 C CA . ASP A 1 72 ? 0.620 -9.769 8.700 1.00 82.81 72 ASP A CA 1
ATOM 585 C C .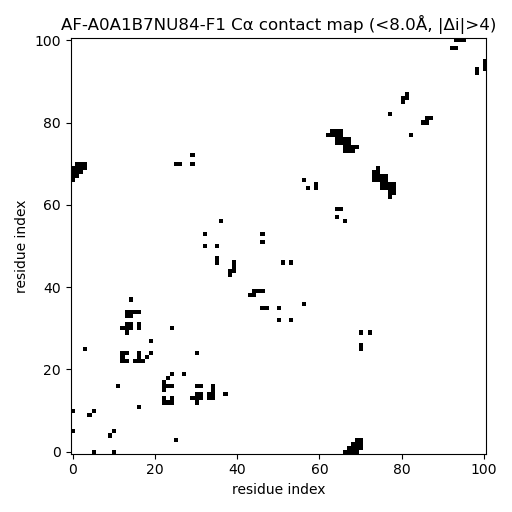 ASP A 1 72 ? 0.683 -8.311 9.184 1.00 82.81 72 ASP A C 1
ATOM 587 O O . ASP A 1 72 ? 1.049 -8.055 10.329 1.00 82.81 72 ASP A O 1
ATOM 591 N N . GLY A 1 73 ? 0.293 -7.359 8.331 1.00 79.81 73 GLY A N 1
ATOM 592 C CA . GLY A 1 73 ? 0.198 -5.946 8.667 1.00 79.81 73 GLY A CA 1
ATOM 593 C C . GLY A 1 73 ? 0.893 -5.050 7.651 1.00 79.81 73 GLY A C 1
ATOM 594 O O . GLY A 1 73 ? 0.941 -5.328 6.450 1.00 79.81 73 GLY A O 1
ATOM 595 N N . PHE A 1 74 ? 1.402 -3.928 8.147 1.00 82.12 74 PHE A N 1
ATOM 596 C CA . PHE A 1 74 ? 2.026 -2.896 7.333 1.00 82.12 74 PHE A CA 1
ATOM 597 C C . PHE A 1 74 ? 3.545 -2.976 7.417 1.00 82.12 74 PHE A C 1
ATOM 599 O O . PHE A 1 74 ? 4.129 -2.962 8.499 1.00 82.12 74 PHE A O 1
ATOM 606 N N . GLU A 1 75 ? 4.186 -3.004 6.256 1.00 85.62 75 GLU A N 1
ATOM 607 C CA . GLU A 1 75 ? 5.630 -3.122 6.117 1.00 85.62 75 GLU A CA 1
ATOM 608 C C . GLU A 1 75 ? 6.185 -1.926 5.346 1.00 85.62 75 GLU A C 1
ATOM 610 O O . GLU A 1 75 ? 5.796 -1.645 4.209 1.00 85.62 75 GLU A O 1
ATOM 615 N N . VAL A 1 76 ? 7.137 -1.224 5.958 1.00 83.19 76 VAL A N 1
ATOM 616 C CA . VAL A 1 76 ? 7.895 -0.164 5.291 1.00 83.19 76 VAL A CA 1
ATOM 617 C C . VAL A 1 76 ? 9.064 -0.805 4.559 1.00 83.19 76 VAL A C 1
ATOM 619 O O . VAL A 1 76 ? 10.007 -1.289 5.183 1.00 83.19 76 VAL A O 1
ATOM 622 N N . GLN A 1 77 ? 9.021 -0.794 3.231 1.00 84.31 77 GLN A N 1
ATOM 623 C CA . GLN A 1 77 ? 10.045 -1.421 2.398 1.00 84.31 77 GLN A CA 1
ATOM 624 C C . GLN A 1 77 ? 10.240 -0.661 1.091 1.00 84.31 77 GLN A C 1
ATOM 626 O O . GLN A 1 77 ? 9.325 0.006 0.614 1.00 84.31 77 GLN A O 1
ATOM 631 N N . LYS A 1 78 ? 11.415 -0.776 0.470 1.00 83.25 78 LYS A N 1
ATOM 632 C CA . LYS A 1 78 ? 11.622 -0.231 -0.880 1.00 83.25 78 LYS A CA 1
ATOM 633 C C . LYS A 1 78 ? 10.670 -0.894 -1.878 1.00 83.25 78 LYS A C 1
ATOM 635 O O . LYS A 1 78 ? 10.345 -2.075 -1.740 1.00 83.25 78 LYS A O 1
ATOM 640 N N . ASP A 1 79 ? 10.207 -0.120 -2.854 1.00 80.31 79 ASP A N 1
ATOM 641 C CA . ASP A 1 79 ? 9.283 -0.626 -3.865 1.00 80.31 79 ASP A CA 1
ATOM 642 C C . ASP A 1 79 ? 9.951 -1.739 -4.692 1.00 80.31 79 ASP A C 1
ATOM 644 O O . ASP A 1 79 ? 11.090 -1.615 -5.148 1.00 80.31 79 ASP A O 1
ATOM 648 N N . TYR A 1 80 ? 9.243 -2.857 -4.875 1.00 84.31 80 TYR A N 1
ATOM 649 C CA . TYR A 1 80 ? 9.774 -4.013 -5.597 1.00 84.31 80 TYR A CA 1
ATOM 650 C C . TYR A 1 80 ? 10.144 -3.661 -7.045 1.00 84.31 80 TYR A C 1
ATOM 652 O O . TYR A 1 80 ? 11.153 -4.145 -7.562 1.00 84.31 80 TYR A O 1
ATOM 660 N N . TRP A 1 81 ? 9.343 -2.830 -7.712 1.00 85.38 81 TRP A N 1
ATOM 661 C CA . TRP A 1 81 ? 9.564 -2.441 -9.101 1.00 85.38 81 TRP A CA 1
ATOM 662 C C . TRP A 1 81 ? 10.743 -1.489 -9.239 1.00 85.38 81 TRP A C 1
ATOM 664 O O . TRP A 1 81 ? 11.491 -1.602 -10.215 1.00 85.38 81 TRP A O 1
ATOM 674 N N . ASP A 1 82 ? 10.941 -0.615 -8.256 1.00 83.81 82 ASP A N 1
ATOM 675 C CA . ASP A 1 82 ? 12.123 0.237 -8.182 1.00 83.81 82 ASP A CA 1
ATOM 676 C C . ASP A 1 82 ? 13.406 -0.587 -7.978 1.00 83.81 82 ASP A C 1
ATOM 678 O O . ASP A 1 82 ? 14.314 -0.529 -8.810 1.00 83.81 82 ASP A O 1
ATOM 682 N N . ILE A 1 83 ? 13.436 -1.481 -6.976 1.00 88.06 83 ILE A N 1
ATOM 683 C CA . ILE A 1 83 ? 14.588 -2.371 -6.721 1.00 88.06 83 ILE A CA 1
ATOM 684 C C . ILE A 1 83 ? 14.949 -3.195 -7.967 1.00 88.06 83 ILE A C 1
ATOM 686 O O . ILE A 1 83 ? 16.123 -3.388 -8.284 1.00 88.06 83 ILE A O 1
ATOM 690 N N . ASN A 1 84 ? 13.943 -3.680 -8.698 1.00 90.00 84 ASN A N 1
ATOM 691 C CA . ASN A 1 84 ? 14.140 -4.484 -9.905 1.00 90.00 84 ASN A CA 1
ATOM 692 C C . ASN A 1 84 ? 14.306 -3.639 -11.181 1.00 90.00 84 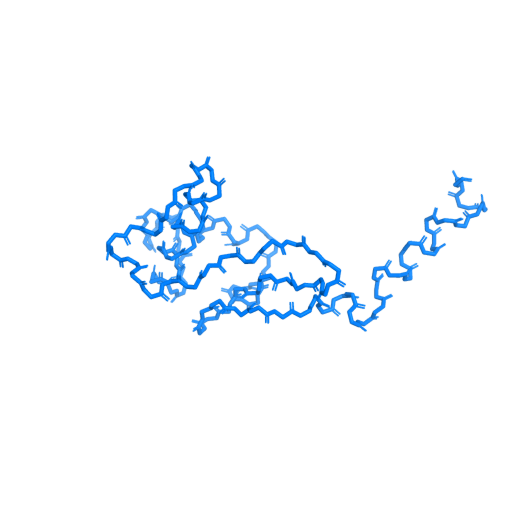ASN A C 1
ATOM 694 O O . ASN A 1 84 ? 14.216 -4.174 -12.289 1.00 90.00 84 ASN A O 1
ATOM 698 N N . ARG A 1 85 ? 14.555 -2.328 -11.042 1.00 90.94 85 ARG A N 1
ATOM 699 C CA . ARG A 1 85 ? 14.833 -1.373 -12.128 1.00 90.94 85 ARG A CA 1
ATOM 700 C C . ARG A 1 85 ? 13.732 -1.297 -13.191 1.00 90.94 85 ARG A C 1
ATOM 702 O O . ARG A 1 85 ? 13.971 -0.830 -14.302 1.00 90.94 85 ARG A O 1
ATOM 709 N N . ARG A 1 86 ? 12.510 -1.739 -12.882 1.00 91.31 86 ARG A N 1
ATOM 710 C CA . ARG A 1 86 ? 11.380 -1.713 -13.825 1.00 91.31 86 ARG A CA 1
ATOM 711 C C . ARG A 1 86 ? 10.919 -0.290 -14.102 1.00 91.31 86 ARG A C 1
ATOM 713 O O . ARG A 1 86 ? 10.595 0.008 -15.250 1.00 91.31 86 ARG A O 1
ATOM 720 N N . CYS A 1 87 ? 10.934 0.571 -13.087 1.00 87.06 87 CYS A N 1
ATOM 721 C CA . CYS A 1 87 ? 10.640 1.996 -13.234 1.00 87.06 87 CYS A CA 1
ATOM 722 C C . CYS A 1 87 ? 11.710 2.690 -14.084 1.00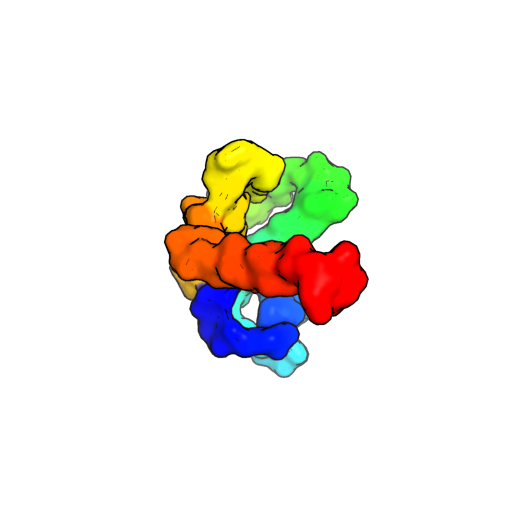 87.06 87 CYS A C 1
ATOM 724 O O . CYS A 1 87 ? 11.374 3.398 -15.027 1.00 87.06 87 CYS A O 1
ATOM 726 N N . GLN A 1 88 ? 12.993 2.405 -13.825 1.00 91.12 88 GLN A N 1
ATOM 727 C CA . GLN A 1 88 ? 14.098 2.938 -14.625 1.00 91.12 88 GLN A CA 1
ATOM 728 C C . GLN A 1 88 ? 13.971 2.550 -16.102 1.00 91.12 88 GLN A C 1
ATOM 730 O O . GLN A 1 88 ? 14.001 3.422 -16.957 1.00 91.12 88 GLN A O 1
ATOM 735 N N . VAL A 1 89 ? 13.764 1.265 -16.406 1.00 93.62 89 VAL A N 1
ATOM 736 C CA . VAL A 1 89 ? 13.630 0.797 -17.796 1.00 93.62 89 VAL A CA 1
ATOM 737 C C . VAL A 1 89 ? 12.463 1.481 -18.514 1.00 93.62 89 VAL A C 1
ATOM 739 O O . VAL A 1 89 ? 12.590 1.847 -19.678 1.00 93.62 89 VAL A O 1
ATOM 742 N N . GLN A 1 90 ? 11.326 1.674 -17.839 1.00 89.88 90 GLN A N 1
ATOM 743 C CA . GLN A 1 90 ? 10.199 2.406 -18.423 1.00 89.88 90 GLN A CA 1
ATOM 744 C C . GLN A 1 90 ? 10.541 3.878 -18.663 1.00 89.88 90 GLN A C 1
ATOM 746 O O . GLN A 1 90 ? 10.264 4.394 -19.742 1.00 89.88 90 GLN A O 1
ATOM 751 N N . ASN A 1 91 ? 11.195 4.531 -17.701 1.00 90.94 91 ASN A N 1
ATOM 752 C CA . ASN A 1 91 ? 11.637 5.915 -17.849 1.00 90.94 91 ASN A CA 1
ATOM 753 C C . ASN A 1 91 ? 12.635 6.074 -19.000 1.00 90.94 91 ASN A C 1
ATOM 755 O O . ASN A 1 91 ? 12.516 7.033 -19.756 1.00 90.94 91 ASN A O 1
ATOM 759 N N . ASP A 1 92 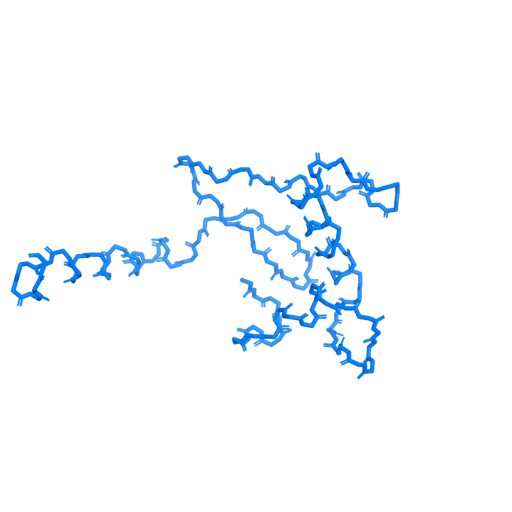? 13.561 5.133 -19.182 1.00 93.81 92 ASP A N 1
ATOM 760 C CA . ASP A 1 92 ? 14.516 5.145 -20.294 1.00 93.81 92 ASP A CA 1
ATOM 761 C C . ASP A 1 92 ? 13.781 5.059 -21.644 1.00 93.81 92 ASP A C 1
ATOM 763 O O . ASP A 1 92 ? 14.081 5.815 -22.565 1.00 93.81 92 ASP A O 1
ATOM 767 N N . ILE A 1 93 ? 12.758 4.199 -21.748 1.00 92.31 93 ILE A N 1
ATOM 768 C CA . ILE A 1 93 ? 11.906 4.097 -22.945 1.00 92.31 93 ILE A CA 1
ATOM 769 C C . ILE A 1 93 ? 11.161 5.409 -23.198 1.00 92.31 93 ILE A C 1
ATOM 771 O O . ILE A 1 93 ? 11.147 5.890 -24.331 1.00 92.31 93 ILE A O 1
ATOM 775 N N . PHE A 1 94 ? 10.541 5.993 -22.171 1.00 89.88 94 PHE A N 1
ATOM 776 C CA . PHE A 1 94 ? 9.802 7.249 -22.310 1.00 89.88 94 PHE A CA 1
ATOM 777 C C . PHE A 1 94 ? 10.703 8.448 -22.593 1.00 89.88 94 PHE A C 1
ATOM 779 O O . PHE A 1 94 ? 10.233 9.412 -23.179 1.00 89.88 94 PHE A O 1
ATOM 786 N N . SER A 1 95 ? 11.971 8.396 -22.188 1.00 90.81 95 SER A N 1
ATOM 787 C CA . SER A 1 95 ? 12.935 9.482 -22.394 1.00 90.81 95 SER A CA 1
ATOM 788 C C . SER A 1 95 ? 13.678 9.375 -23.728 1.00 90.81 95 SER A C 1
ATOM 790 O O . SER A 1 95 ? 14.434 10.276 -24.092 1.00 90.81 95 SER A O 1
ATOM 792 N N . GLU A 1 96 ? 13.496 8.275 -24.461 1.00 91.94 96 GLU A N 1
ATOM 793 C CA . GLU A 1 96 ? 14.122 8.074 -25.761 1.00 91.94 96 GLU A CA 1
ATOM 794 C C . GLU A 1 96 ? 13.473 8.984 -26.810 1.00 91.94 96 GLU A C 1
ATOM 796 O O . GLU A 1 96 ? 12.275 8.910 -27.090 1.00 91.94 96 GLU A O 1
ATOM 801 N N .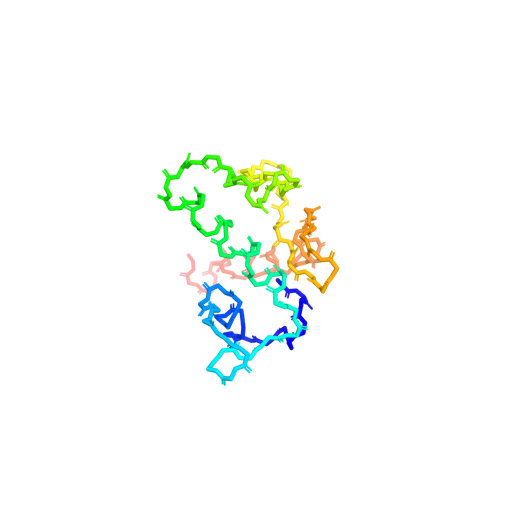 ARG A 1 97 ? 14.292 9.816 -27.455 1.00 85.69 97 ARG A N 1
ATOM 802 C CA . ARG A 1 97 ? 13.843 10.836 -28.415 1.00 85.69 97 ARG A CA 1
ATOM 803 C C . ARG A 1 97 ? 13.054 10.252 -29.585 1.00 85.69 97 ARG A C 1
ATOM 805 O O . ARG A 1 97 ? 12.115 10.869 -30.079 1.00 85.69 97 ARG A O 1
ATOM 812 N N . ASN A 1 98 ? 13.424 9.051 -30.025 1.00 89.69 98 ASN A N 1
ATOM 813 C CA . ASN A 1 98 ? 12.741 8.368 -31.126 1.00 89.69 98 ASN A CA 1
ATOM 814 C C . ASN A 1 98 ? 11.324 7.892 -30.761 1.00 89.69 98 ASN A C 1
ATOM 816 O O . ASN A 1 98 ? 10.539 7.595 -31.659 1.00 89.69 98 ASN A O 1
ATOM 820 N N . ASN A 1 99 ? 10.982 7.860 -29.470 1.00 83.06 99 ASN A N 1
ATOM 821 C CA . ASN A 1 99 ? 9.648 7.524 -28.973 1.00 83.06 99 ASN A CA 1
ATOM 822 C C . ASN A 1 99 ? 8.747 8.762 -28.794 1.00 83.06 99 ASN A C 1
ATOM 824 O O . ASN A 1 99 ? 7.629 8.631 -28.298 1.00 83.06 99 ASN A O 1
ATOM 828 N N . GLY A 1 100 ? 9.195 9.947 -29.231 1.00 67.50 100 GLY A N 1
ATOM 829 C CA . GLY A 1 100 ? 8.399 11.179 -29.216 1.00 67.50 100 GLY A CA 1
ATOM 830 C C . GLY A 1 100 ? 8.559 12.045 -27.963 1.00 67.50 100 GLY A C 1
ATOM 831 O O . GLY A 1 100 ? 7.691 12.880 -27.713 1.00 67.50 100 GLY A O 1
ATOM 832 N N . ALA A 1 101 ? 9.638 11.834 -27.201 1.00 59.75 101 ALA A N 1
ATOM 833 C CA . ALA A 1 101 ? 10.039 12.643 -26.046 1.00 59.75 101 ALA A CA 1
ATOM 834 C C . ALA A 1 101 ? 10.666 13.993 -26.434 1.00 59.75 101 ALA A C 1
ATOM 836 O O . ALA A 1 101 ? 11.471 14.028 -27.400 1.00 59.75 101 ALA A O 1
#

pLDDT: mean 85.28, std 7.62, range [59.75, 95.19]

Nearest PDB structures (foldseek):
  4m0e-assembly1_A  TM=5.794E-01  e=4.531E-01  Homo sapiens
  4m0e-assembly1_B  TM=5.908E-01  e=9.975E-01  Homo sapiens
  1asz-assembly1_B  TM=2.069E-01  e=3.258E+00  unclassified

Foldseek 3Di:
DAAPPPDPPLCVLLLVPDDCVVRNHPDNVQSVLNVQLVVCVVPVDDGDPVPPPNDDDDDQDDVGWDWDQYPVGTDTHHDPCVVVCVVVVVVVCVPDVVNPD

Mean predicted aligned error: 5.98 Å